Protein AF-A0A930FI38-F1 (afdb_monomer_lite)

pLDDT: mean 96.57, std 2.49, range [86.25, 98.75]

Structure (mmCIF, N/CA/C/O backbone):
data_AF-A0A930FI38-F1
#
_entry.id   AF-A0A930FI38-F1
#
loop_
_atom_site.group_PDB
_atom_site.id
_atom_site.type_symbol
_atom_site.label_atom_id
_atom_site.label_alt_id
_atom_site.label_comp_id
_atom_site.label_asym_id
_atom_site.label_entity_id
_atom_site.label_seq_id
_atom_site.pdbx_PDB_ins_code
_atom_site.Cartn_x
_atom_site.Cartn_y
_atom_site.Cartn_z
_atom_site.occupancy
_atom_site.B_iso_or_equiv
_atom_site.auth_seq_id
_atom_site.auth_comp_id
_atom_site.auth_asym_id
_atom_site.auth_atom_id
_atom_site.pdbx_PDB_model_num
ATOM 1 N N . PRO A 1 1 ? 4.282 9.452 -10.535 1.00 86.25 1 PRO A N 1
ATOM 2 C CA . PRO A 1 1 ? 4.755 10.744 -11.092 1.00 86.25 1 PRO A CA 1
ATOM 3 C C . PRO A 1 1 ? 3.687 11.311 -12.032 1.00 86.25 1 PRO A C 1
ATOM 5 O O . PRO A 1 1 ? 2.827 10.530 -1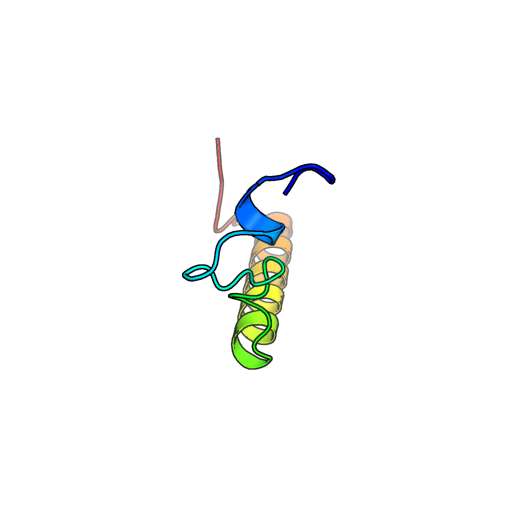2.436 1.00 86.25 1 PRO A O 1
ATOM 8 N N . ALA A 1 2 ? 3.721 12.607 -12.365 1.00 92.75 2 ALA A N 1
ATOM 9 C CA . ALA A 1 2 ? 2.925 13.131 -13.484 1.00 92.75 2 ALA A CA 1
ATOM 10 C C . ALA A 1 2 ? 3.244 12.344 -14.770 1.00 92.75 2 ALA A C 1
ATOM 12 O O . ALA A 1 2 ? 4.324 11.755 -14.861 1.00 92.75 2 ALA A O 1
ATOM 13 N N . GLU A 1 3 ? 2.309 12.277 -15.719 1.00 92.75 3 GLU A N 1
ATOM 14 C CA . GLU A 1 3 ? 2.457 11.446 -16.927 1.00 92.75 3 GLU A CA 1
ATOM 15 C C . GLU A 1 3 ? 3.702 11.809 -17.749 1.00 92.75 3 GLU A C 1
ATOM 17 O O . GLU A 1 3 ? 4.372 10.924 -18.270 1.00 92.75 3 GLU A O 1
ATOM 22 N N . ASP A 1 4 ? 4.069 13.088 -17.777 1.00 95.19 4 ASP A N 1
ATOM 23 C CA . ASP A 1 4 ? 5.215 13.658 -18.491 1.00 95.19 4 ASP A CA 1
ATOM 24 C C . ASP A 1 4 ? 6.499 13.734 -17.645 1.00 95.19 4 ASP A C 1
ATOM 26 O O . ASP A 1 4 ? 7.446 14.447 -17.983 1.00 95.19 4 ASP A O 1
ATOM 30 N N . SER A 1 5 ? 6.558 13.014 -16.521 1.00 96.75 5 SER A N 1
ATOM 31 C CA . SER A 1 5 ? 7.700 13.101 -15.616 1.00 96.75 5 SER A CA 1
ATOM 32 C C . SER A 1 5 ? 9.009 12.676 -16.300 1.00 96.75 5 SER A C 1
ATOM 34 O O . SER A 1 5 ? 9.095 11.559 -16.816 1.00 96.75 5 SER A O 1
ATOM 36 N N . PRO A 1 6 ? 10.087 13.480 -16.194 1.00 95.25 6 PRO A N 1
ATOM 37 C CA . PRO A 1 6 ? 11.390 13.134 -16.769 1.00 95.25 6 PRO A CA 1
ATOM 38 C C . PRO A 1 6 ? 11.998 11.872 -16.144 1.00 95.25 6 PRO A C 1
ATOM 40 O O . PRO A 1 6 ? 12.889 11.261 -16.721 1.00 95.25 6 PRO A O 1
ATOM 43 N N . LEU A 1 7 ? 11.504 11.443 -14.976 1.00 95.75 7 LEU A N 1
ATOM 44 C CA . LEU A 1 7 ? 11.964 10.232 -14.298 1.00 95.75 7 LEU A CA 1
ATOM 45 C C . LEU A 1 7 ? 11.768 8.968 -15.146 1.00 95.75 7 LEU A C 1
ATOM 47 O O . LEU A 1 7 ? 12.503 8.005 -14.947 1.00 95.75 7 LEU A O 1
ATOM 51 N N . TYR A 1 8 ? 10.807 8.958 -16.076 1.00 95.75 8 TYR A N 1
ATOM 52 C CA . TYR A 1 8 ? 10.553 7.801 -16.937 1.00 95.75 8 TYR A CA 1
ATOM 53 C C . TYR A 1 8 ? 11.631 7.574 -18.007 1.00 95.75 8 TYR A C 1
ATOM 55 O O . TYR A 1 8 ? 11.674 6.488 -18.579 1.00 95.75 8 TYR A O 1
ATOM 63 N N . THR A 1 9 ? 12.490 8.562 -18.281 1.00 95.50 9 THR A N 1
ATOM 64 C CA . THR A 1 9 ? 13.487 8.500 -19.366 1.00 95.50 9 THR A CA 1
ATOM 65 C C . THR A 1 9 ? 14.937 8.569 -18.880 1.00 95.50 9 THR A C 1
ATOM 67 O O . THR A 1 9 ? 15.837 8.662 -19.705 1.00 95.50 9 THR A O 1
ATOM 70 N N . LEU A 1 10 ? 15.193 8.583 -17.567 1.00 97.62 10 LEU A N 1
ATOM 71 C CA . LEU A 1 10 ? 16.551 8.672 -17.014 1.00 97.62 10 LEU A CA 1
ATOM 72 C C . LEU A 1 10 ? 17.209 7.290 -16.903 1.00 97.62 10 LEU A C 1
ATOM 74 O O . LEU A 1 10 ? 16.650 6.384 -16.291 1.00 97.62 10 LEU A O 1
ATOM 78 N N . ASP A 1 11 ? 18.444 7.168 -17.392 1.00 97.00 11 ASP A N 1
ATOM 79 C CA . ASP A 1 11 ? 19.161 5.883 -17.483 1.00 97.00 11 ASP A CA 1
ATOM 80 C C . ASP A 1 11 ? 19.502 5.244 -16.125 1.00 97.00 11 ASP A C 1
ATOM 82 O O . ASP A 1 11 ? 19.612 4.026 -16.010 1.00 97.00 11 ASP A O 1
ATOM 86 N N . ASN A 1 12 ? 19.665 6.057 -15.078 1.00 97.50 12 ASN A N 1
ATOM 87 C CA . ASN A 1 12 ? 20.130 5.616 -13.756 1.00 97.50 12 ASN A CA 1
ATOM 88 C C . ASN A 1 12 ? 19.023 5.672 -12.693 1.00 97.50 12 ASN A C 1
ATOM 90 O O . ASN A 1 12 ? 19.290 5.941 -11.519 1.00 97.50 12 ASN A O 1
ATOM 94 N N . VAL A 1 13 ? 17.767 5.464 -13.102 1.00 97.75 13 VAL A N 1
ATOM 95 C CA . VAL A 1 13 ? 16.595 5.551 -12.223 1.00 97.75 13 VAL A CA 1
ATOM 96 C C . VAL A 1 13 ? 15.767 4.271 -12.288 1.00 97.75 13 VAL A C 1
ATOM 98 O O . VAL A 1 13 ? 15.391 3.800 -13.355 1.00 97.75 13 VAL A O 1
ATOM 101 N N . ILE A 1 14 ? 15.419 3.740 -11.113 1.00 96.00 14 ILE A N 1
ATOM 102 C CA . ILE A 1 14 ? 14.439 2.661 -10.960 1.00 96.00 14 ILE A CA 1
ATOM 103 C C . ILE A 1 14 ? 13.209 3.232 -10.258 1.00 96.00 14 ILE A C 1
ATOM 105 O O . ILE A 1 14 ? 13.280 3.662 -9.106 1.00 96.00 14 ILE A O 1
ATOM 109 N N . ILE A 1 15 ? 12.064 3.209 -10.940 1.00 94.38 15 ILE A N 1
ATOM 110 C CA . ILE A 1 15 ? 10.783 3.645 -10.377 1.00 94.38 15 ILE A CA 1
ATOM 111 C C . ILE A 1 15 ? 10.033 2.427 -9.852 1.00 94.38 15 ILE A C 1
ATOM 113 O O . ILE A 1 15 ? 9.793 1.463 -10.575 1.00 94.38 15 ILE A O 1
ATOM 117 N N . THR A 1 16 ? 9.593 2.500 -8.598 1.00 95.19 16 THR A N 1
ATOM 118 C CA . THR A 1 16 ? 8.657 1.526 -8.033 1.00 95.19 16 THR A CA 1
ATOM 119 C C . THR A 1 16 ? 7.314 2.214 -7.764 1.00 95.19 16 THR A C 1
ATOM 121 O O . THR A 1 16 ? 7.294 3.322 -7.221 1.00 95.19 16 THR A O 1
ATOM 124 N N . PRO A 1 17 ? 6.170 1.613 -8.144 1.00 93.06 17 PRO A N 1
ATOM 125 C CA . PRO A 1 17 ? 4.846 2.224 -8.004 1.00 93.06 17 PRO A CA 1
ATOM 126 C C . PRO A 1 17 ? 4.350 2.195 -6.549 1.00 93.06 17 PRO A C 1
ATOM 128 O O . PRO A 1 17 ? 3.428 1.458 -6.210 1.00 93.06 17 PRO A O 1
ATOM 131 N N . HIS A 1 18 ? 4.997 2.966 -5.669 1.00 93.00 18 HIS A N 1
ATOM 132 C CA . HIS A 1 18 ? 4.648 3.111 -4.248 1.00 93.00 18 HIS A CA 1
ATOM 133 C C . HIS A 1 18 ? 4.403 1.762 -3.533 1.00 93.00 18 HIS A C 1
ATOM 135 O O . HIS A 1 18 ? 3.495 1.594 -2.722 1.00 93.00 18 HIS A O 1
ATOM 141 N N . MET A 1 19 ? 5.233 0.767 -3.848 1.00 95.50 19 MET A N 1
ATOM 142 C CA . MET A 1 19 ? 5.036 -0.622 -3.420 1.00 95.50 19 MET A CA 1
ATOM 143 C C . MET A 1 19 ? 5.918 -1.037 -2.235 1.00 95.50 19 MET A C 1
ATOM 145 O O . MET A 1 19 ? 6.002 -2.225 -1.935 1.00 95.50 19 MET A O 1
ATOM 149 N N . GLY A 1 20 ? 6.5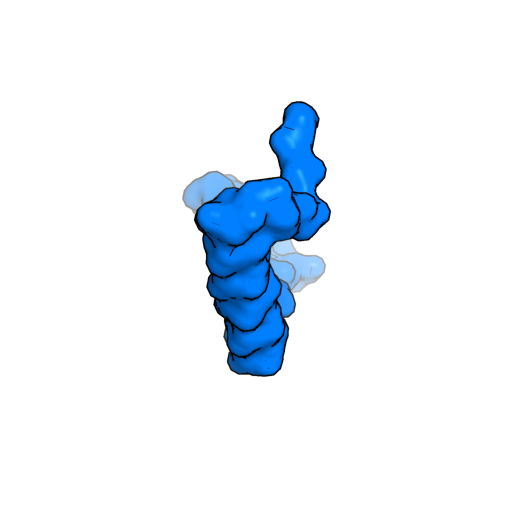34 -0.082 -1.528 1.00 95.56 20 GLY A N 1
ATOM 150 C CA . GLY A 1 20 ? 7.430 -0.361 -0.396 1.00 95.56 20 GLY A CA 1
ATOM 151 C C . GLY A 1 20 ? 6.779 -1.168 0.735 1.00 95.56 20 GLY A C 1
ATOM 152 O O . GLY A 1 20 ? 7.440 -1.966 1.386 1.00 95.56 20 GLY A O 1
ATOM 153 N N . TRP A 1 21 ? 5.463 -1.042 0.918 1.00 94.81 21 TRP A N 1
ATOM 154 C CA . TRP A 1 21 ? 4.690 -1.784 1.923 1.00 94.81 21 TRP A CA 1
ATOM 155 C C . TRP A 1 21 ? 3.883 -2.953 1.326 1.00 94.81 21 TRP A C 1
ATOM 157 O O . TRP A 1 21 ? 2.990 -3.495 1.978 1.00 94.81 21 TRP A O 1
ATOM 167 N N . LYS A 1 22 ? 4.163 -3.366 0.077 1.00 96.06 22 LYS A N 1
ATOM 168 C CA . LYS A 1 22 ? 3.417 -4.439 -0.612 1.00 96.06 22 LYS A CA 1
ATOM 169 C C . LYS A 1 22 ? 3.599 -5.826 0.022 1.00 96.06 22 LYS A C 1
ATOM 171 O O . LYS A 1 22 ? 2.774 -6.702 -0.236 1.00 96.06 22 LYS A O 1
ATOM 176 N N . GLY A 1 23 ? 4.636 -6.023 0.837 1.00 97.25 23 GLY A N 1
ATOM 177 C CA . GLY A 1 23 ? 4.901 -7.288 1.526 1.00 97.25 23 GLY A CA 1
ATOM 178 C C . GLY A 1 23 ? 3.693 -7.789 2.325 1.00 97.25 23 GLY A C 1
ATOM 179 O O . GLY A 1 23 ? 3.016 -7.010 3.000 1.00 97.25 23 GLY A O 1
ATOM 180 N N . LEU A 1 24 ? 3.415 -9.094 2.242 1.00 97.50 24 LEU A N 1
ATOM 181 C CA . LEU A 1 24 ? 2.259 -9.718 2.896 1.00 97.50 24 LEU A CA 1
ATOM 182 C C . LEU A 1 24 ? 2.258 -9.466 4.4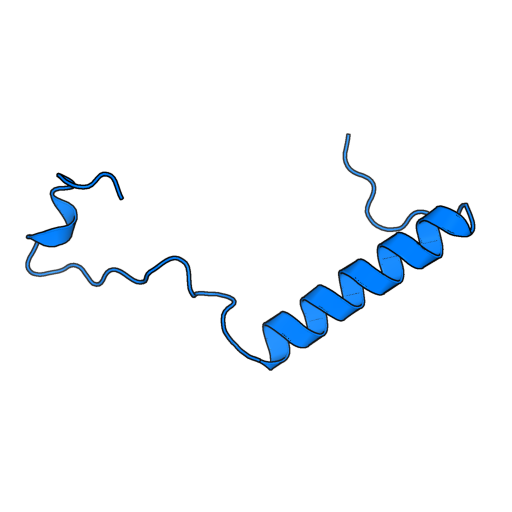09 1.00 97.50 24 LEU A C 1
ATOM 184 O O . LEU A 1 24 ? 1.261 -8.998 4.952 1.00 97.50 24 LEU A O 1
ATOM 188 N N . GLU A 1 25 ? 3.392 -9.702 5.065 1.00 98.12 25 GLU A N 1
ATOM 189 C CA . GLU A 1 25 ? 3.559 -9.515 6.511 1.00 98.12 25 GLU A CA 1
ATOM 190 C C . GLU A 1 25 ? 3.340 -8.054 6.926 1.00 98.12 25 GLU A C 1
ATOM 192 O O . GLU A 1 25 ? 2.637 -7.768 7.897 1.00 98.12 25 GLU A O 1
ATOM 197 N N . THR A 1 26 ? 3.881 -7.105 6.151 1.00 97.81 26 THR A N 1
ATOM 198 C CA . THR A 1 26 ? 3.677 -5.668 6.374 1.00 97.81 26 THR A CA 1
ATOM 199 C C . THR A 1 26 ? 2.194 -5.314 6.326 1.00 97.81 26 THR A C 1
ATOM 201 O O . THR A 1 26 ? 1.704 -4.599 7.200 1.00 97.81 26 THR A O 1
ATOM 204 N N . ARG A 1 27 ? 1.461 -5.845 5.340 1.00 97.62 27 ARG A N 1
ATOM 205 C CA . ARG A 1 27 ? 0.018 -5.609 5.186 1.00 97.62 27 ARG A CA 1
ATOM 206 C C . ARG A 1 27 ? -0.798 -6.247 6.302 1.00 97.62 27 ARG A C 1
ATOM 208 O O . ARG A 1 27 ? -1.694 -5.596 6.828 1.00 97.62 27 ARG A O 1
ATOM 215 N N . GLN A 1 28 ? -0.481 -7.480 6.689 1.00 98.50 28 GLN A N 1
ATOM 216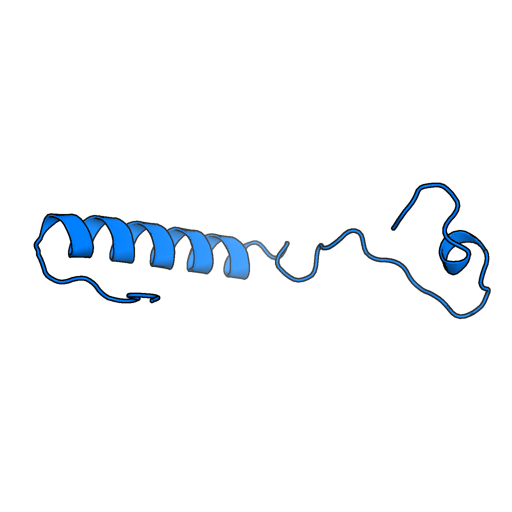 C CA . GLN A 1 28 ? -1.152 -8.165 7.797 1.00 98.50 28 GLN A CA 1
ATOM 217 C C . GLN A 1 28 ? -0.990 -7.387 9.105 1.00 98.50 28 GLN A C 1
ATOM 219 O O . GLN A 1 28 ? -1.975 -7.145 9.804 1.00 98.50 28 GLN A O 1
ATOM 224 N N . ARG A 1 29 ? 0.229 -6.919 9.397 1.00 98.50 29 ARG A N 1
ATOM 225 C CA . ARG A 1 29 ? 0.496 -6.081 10.570 1.00 98.50 29 ARG A CA 1
ATOM 226 C C . ARG A 1 29 ? -0.247 -4.748 10.505 1.00 98.50 29 ARG A C 1
ATOM 228 O O . ARG A 1 29 ? -0.846 -4.354 11.499 1.00 98.50 29 ARG A O 1
ATOM 235 N N . LEU A 1 30 ? -0.249 -4.076 9.350 1.00 98.19 30 LEU A N 1
ATOM 236 C CA . LEU A 1 30 ? -0.973 -2.815 9.160 1.00 98.19 30 LEU A CA 1
ATOM 237 C C . LEU A 1 30 ? -2.477 -2.977 9.427 1.00 98.19 30 LEU A C 1
ATOM 239 O O . LEU A 1 30 ? -3.046 -2.206 10.194 1.00 98.19 30 LEU A O 1
ATOM 243 N N . VAL A 1 31 ? -3.110 -3.997 8.842 1.00 98.31 31 VAL A N 1
ATOM 244 C CA . VAL A 1 31 ? -4.542 -4.271 9.048 1.00 98.31 31 VAL A CA 1
ATOM 245 C C . VAL A 1 31 ? -4.836 -4.620 10.509 1.00 98.31 31 VAL A C 1
ATOM 247 O O . VAL A 1 31 ? -5.838 -4.157 11.051 1.00 98.31 31 VAL A O 1
ATOM 250 N N . GLY A 1 32 ? -3.950 -5.376 11.166 1.00 98.62 32 GLY A N 1
ATOM 251 C CA . GLY A 1 32 ? -4.045 -5.652 12.600 1.00 98.62 32 GLY A CA 1
ATOM 252 C C . GLY A 1 32 ? -4.050 -4.373 13.441 1.00 98.62 32 GLY A C 1
ATOM 253 O O . GLY A 1 32 ? -4.962 -4.176 14.238 1.00 98.62 32 GLY A O 1
ATOM 254 N N . ILE A 1 33 ? -3.107 -3.460 13.189 1.00 98.56 33 IL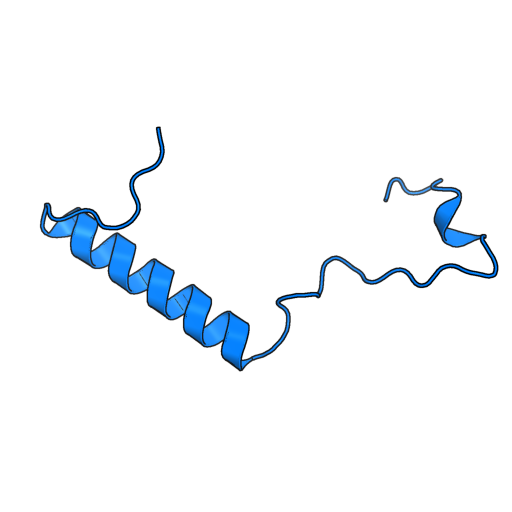E A N 1
ATOM 255 C CA . ILE A 1 33 ? -3.027 -2.168 13.889 1.00 98.56 33 ILE A CA 1
ATOM 256 C C . ILE A 1 33 ? -4.304 -1.343 13.674 1.00 98.56 33 ILE A C 1
ATOM 258 O O . ILE A 1 33 ? -4.818 -0.761 14.630 1.00 98.56 33 ILE A O 1
ATOM 262 N N . ILE A 1 34 ? -4.841 -1.303 12.448 1.00 98.50 34 ILE A N 1
ATOM 263 C CA . ILE A 1 34 ? -6.088 -0.580 12.142 1.00 98.50 34 ILE A CA 1
ATOM 264 C C . ILE A 1 34 ? -7.258 -1.160 12.942 1.00 98.50 34 ILE A C 1
ATOM 266 O O . ILE A 1 34 ? -7.972 -0.408 13.605 1.00 98.50 34 ILE A O 1
ATOM 270 N N . ARG A 1 35 ? -7.435 -2.487 12.915 1.00 98.62 35 ARG A N 1
ATOM 271 C CA . ARG A 1 35 ? -8.480 -3.179 13.683 1.00 98.62 35 ARG A CA 1
ATOM 272 C C . ARG A 1 35 ? -8.394 -2.815 15.164 1.00 98.62 35 ARG A C 1
ATOM 274 O O . ARG A 1 35 ? -9.409 -2.455 15.757 1.00 98.62 35 ARG A O 1
ATOM 281 N N . ASP A 1 36 ? -7.198 -2.890 15.738 1.00 98.69 36 ASP A N 1
ATOM 2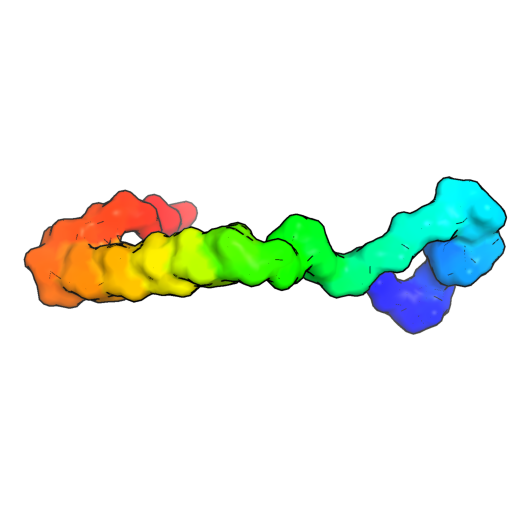82 C CA . ASP A 1 36 ? -6.994 -2.671 17.171 1.00 98.69 36 ASP A CA 1
ATOM 283 C C . ASP A 1 36 ? -7.275 -1.209 17.556 1.00 98.69 36 ASP A C 1
ATOM 285 O O . ASP A 1 36 ? -7.932 -0.956 18.564 1.00 98.69 36 ASP A O 1
ATOM 289 N N . ASN A 1 37 ? -6.888 -0.246 16.710 1.00 98.69 37 ASN A N 1
ATOM 290 C CA . ASN A 1 37 ? -7.215 1.171 16.911 1.00 98.69 37 ASN A CA 1
ATOM 291 C C . ASN A 1 37 ? -8.722 1.434 16.875 1.00 98.69 37 ASN A C 1
ATOM 293 O O . ASN A 1 37 ? -9.245 2.110 17.760 1.00 98.69 37 ASN A O 1
ATOM 297 N N . VAL A 1 38 ? -9.425 0.882 15.882 1.00 98.56 38 VAL A N 1
ATOM 298 C CA . VAL A 1 38 ? -10.881 1.043 15.755 1.00 98.56 38 VAL A CA 1
ATOM 299 C C . VAL A 1 38 ? -11.593 0.433 16.961 1.00 98.56 38 VAL A C 1
ATOM 301 O O . VAL A 1 38 ? -12.464 1.068 17.555 1.00 98.56 38 VAL A O 1
ATOM 304 N N . GLN A 1 39 ? -11.203 -0.778 17.366 1.00 98.75 39 GLN A N 1
ATOM 305 C CA . GLN A 1 39 ? -11.807 -1.445 18.516 1.00 98.75 39 GLN A CA 1
ATOM 306 C C . GLN A 1 39 ? -11.596 -0.654 19.814 1.00 98.75 39 GLN A C 1
ATOM 308 O O . GLN A 1 39 ? -12.521 -0.544 20.616 1.00 98.75 39 GLN A O 1
ATOM 313 N N . ALA A 1 40 ? -10.398 -0.113 20.024 1.00 98.75 40 ALA A N 1
ATOM 314 C CA . ALA A 1 40 ? -10.068 0.646 21.223 1.00 98.75 40 ALA A CA 1
ATOM 315 C C . ALA A 1 40 ? -10.777 2.014 21.256 1.00 98.75 40 ALA A C 1
ATOM 317 O O . ALA A 1 40 ? -11.286 2.420 22.300 1.00 98.75 40 ALA A O 1
ATOM 318 N N . PHE A 1 41 ? -10.948 2.661 20.098 1.00 98.38 41 PHE A N 1
ATOM 319 C CA . PHE A 1 41 ? -11.746 3.884 19.981 1.00 98.38 41 PHE A CA 1
ATOM 320 C C . PHE A 1 41 ? -13.194 3.676 20.450 1.00 98.38 41 PHE A C 1
ATOM 322 O O . PHE A 1 41 ? -13.687 4.437 21.280 1.00 98.38 41 PHE A O 1
ATOM 329 N N . PHE A 1 42 ? -13.859 2.605 20.003 1.00 98.44 42 PHE A N 1
ATOM 330 C CA . PHE A 1 42 ? -15.228 2.296 20.445 1.00 98.44 42 PHE A CA 1
ATOM 331 C C . PHE A 1 42 ? -15.333 1.922 21.929 1.00 98.44 42 PHE A C 1
ATOM 333 O O . PHE A 1 42 ? -16.410 2.036 22.508 1.00 98.44 42 PHE A O 1
ATOM 340 N N . LYS A 1 43 ? -14.231 1.496 22.555 1.00 98.56 43 LYS A N 1
ATOM 341 C CA . LYS A 1 43 ? -14.154 1.245 24.002 1.00 98.56 43 LYS A CA 1
ATOM 342 C C . LYS A 1 43 ? -13.875 2.509 24.824 1.00 98.56 43 LYS A C 1
ATOM 344 O O . LYS A 1 43 ? -13.888 2.431 26.046 1.00 98.56 43 LYS A O 1
ATOM 349 N N . GLY A 1 44 ? -13.629 3.654 24.183 1.00 98.25 44 GLY A N 1
ATOM 350 C CA . GLY A 1 44 ? -13.232 4.889 24.864 1.00 98.25 44 GLY A CA 1
ATOM 351 C C . GLY A 1 44 ? -11.748 4.941 25.249 1.00 98.25 44 GLY A C 1
ATOM 352 O O . GLY A 1 44 ? -11.353 5.818 26.011 1.00 98.25 44 GLY A O 1
ATOM 353 N N . GLU A 1 45 ? -10.923 4.041 24.709 1.00 98.38 45 GLU A N 1
ATOM 354 C CA . GLU A 1 45 ? -9.486 3.919 24.991 1.00 98.38 45 GLU A CA 1
ATOM 355 C C . GLU A 1 45 ? -8.671 4.111 23.695 1.00 98.38 45 GLU A C 1
ATOM 357 O O . GLU A 1 45 ? -8.051 3.169 23.203 1.00 98.38 45 GLU A O 1
ATOM 362 N N . PRO A 1 46 ? -8.699 5.288 23.046 1.00 97.56 46 PRO A N 1
ATOM 363 C CA . PRO A 1 46 ? -8.045 5.457 21.751 1.00 97.56 46 PRO A CA 1
ATOM 364 C C . PRO A 1 46 ? -6.517 5.292 21.854 1.00 97.56 46 PRO A C 1
ATOM 366 O O . PRO A 1 46 ? -5.891 5.804 22.777 1.00 97.56 46 PRO A O 1
ATOM 369 N N . ILE A 1 47 ? -5.916 4.591 20.882 1.00 98.31 47 ILE A N 1
ATOM 370 C CA . ILE A 1 47 ? -4.480 4.250 20.887 1.00 98.31 47 ILE A CA 1
ATOM 371 C C . ILE A 1 47 ? -3.652 5.313 20.150 1.00 98.31 47 ILE A C 1
ATOM 373 O O . ILE A 1 47 ? -2.870 6.028 20.769 1.00 98.31 47 ILE A O 1
ATOM 377 N N . ASN A 1 48 ? -3.805 5.430 18.826 1.00 97.69 48 ASN A N 1
ATOM 378 C CA . ASN A 1 48 ? -3.053 6.388 18.010 1.00 97.69 48 ASN A CA 1
ATOM 379 C C . ASN A 1 48 ? -3.932 7.598 17.656 1.00 97.69 48 ASN A C 1
ATOM 381 O O . ASN A 1 48 ? -4.568 7.625 16.601 1.00 97.69 48 ASN A O 1
ATOM 385 N N . VAL A 1 49 ? -3.979 8.595 18.543 1.00 96.81 49 VAL A N 1
ATOM 386 C CA . VAL A 1 49 ? -4.685 9.871 18.322 1.00 96.81 49 VAL A CA 1
ATOM 387 C C . VAL A 1 49 ? -3.760 10.856 17.605 1.00 96.81 49 VAL A C 1
ATOM 389 O O . VAL A 1 49 ? -2.614 11.029 18.009 1.00 96.81 49 VAL A O 1
ATOM 392 N N . VAL A 1 50 ? -4.256 11.507 16.552 1.00 94.31 50 VAL A N 1
ATOM 393 C CA . VAL A 1 50 ? -3.518 12.511 15.768 1.00 94.31 50 VAL A CA 1
ATOM 394 C C . VAL A 1 50 ? -4.325 13.812 15.767 1.00 94.31 50 VAL A C 1
ATOM 396 O O . VAL A 1 50 ? -5.541 13.761 15.581 1.00 94.31 50 VAL A O 1
ATOM 399 N N . SER A 1 51 ? -3.662 14.946 16.013 1.00 89.69 51 SER A N 1
ATOM 400 C CA . SER A 1 51 ? -4.245 16.295 16.135 1.00 89.69 51 SER A CA 1
ATOM 401 C C . SER A 1 51 ? -3.845 17.210 14.990 1.00 89.69 51 SER A C 1
ATOM 403 O O . SER A 1 51 ? -2.641 17.162 14.646 1.00 89.69 51 SER A O 1
#

Foldseek 3Di:
DPPPDCLVPDPPHDDDPPCPQVDPVSVVVVVVVVVVQVVCVVVVRHDDDDD

Sequence (51 aa):
PAEDSPLYTLDNVIITPHMGWKGLETRQRLVGIIRDNVQAFFKGEPINVVS

Radius of gyration: 18.21 Å; chains: 1; bounding box: 35×26×44 Å

Secondary structure (DSSP, 8-state):
--TT-GGGG-TT-----S-TT-SHHHHHHHHHHHHHHHHHHHTT--SS---